Protein AF-A0A6A3CLM5-F1 (afdb_monomer)

Structure (mmCIF, N/CA/C/O backbone):
data_AF-A0A6A3CLM5-F1
#
_entry.id   AF-A0A6A3CLM5-F1
#
loop_
_atom_site.group_PDB
_atom_site.id
_atom_site.type_symbol
_atom_site.label_atom_id
_atom_site.label_alt_id
_atom_site.label_comp_id
_atom_site.label_asym_id
_atom_site.label_entity_id
_atom_site.label_seq_id
_atom_site.pdbx_PDB_ins_code
_atom_site.Cartn_x
_atom_site.Cartn_y
_atom_site.Cartn_z
_atom_site.occupancy
_atom_site.B_iso_or_equiv
_atom_site.auth_seq_id
_atom_site.auth_comp_id
_atom_site.auth_asym_id
_atom_site.auth_atom_id
_atom_site.pdbx_PDB_model_num
ATOM 1 N N . MET A 1 1 ? -2.603 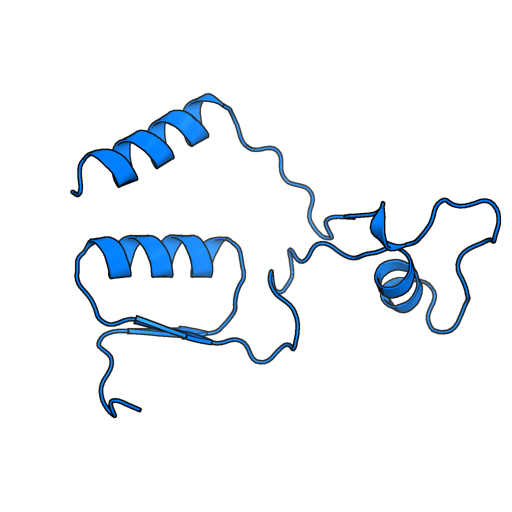-19.528 14.514 1.00 58.50 1 MET A N 1
ATOM 2 C CA . MET A 1 1 ? -3.474 -18.450 14.010 1.00 58.50 1 MET A CA 1
ATOM 3 C C . MET A 1 1 ? -4.677 -18.439 14.912 1.00 58.50 1 MET A C 1
ATOM 5 O O . MET A 1 1 ? -5.207 -19.513 15.158 1.00 58.50 1 MET A O 1
ATOM 9 N N . ASP A 1 2 ? -5.047 -17.284 15.444 1.00 65.31 2 ASP A N 1
ATOM 10 C CA . ASP A 1 2 ? -6.320 -17.195 16.146 1.00 65.31 2 ASP A CA 1
ATOM 11 C C . ASP A 1 2 ? -7.446 -17.339 15.123 1.00 65.31 2 ASP A C 1
ATOM 13 O O . ASP A 1 2 ? -7.414 -16.702 14.074 1.00 65.31 2 ASP A O 1
ATOM 17 N N . GLU A 1 3 ? -8.409 -18.207 15.403 1.00 72.94 3 GLU A N 1
ATOM 18 C CA . GLU A 1 3 ? -9.432 -18.608 14.427 1.00 72.94 3 GLU A CA 1
ATOM 19 C C . GLU A 1 3 ? -10.559 -17.572 14.274 1.00 72.94 3 GLU A C 1
ATOM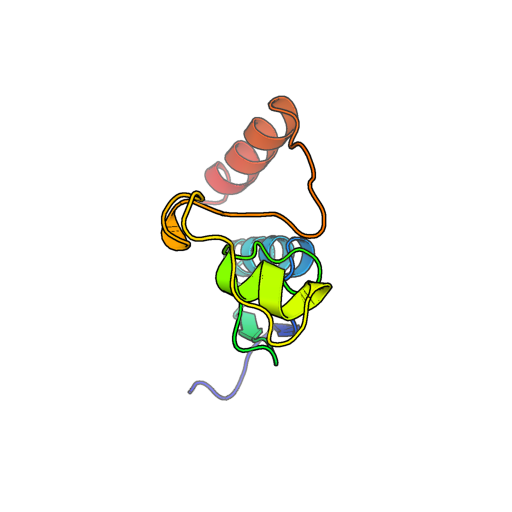 21 O O . GLU A 1 3 ? -11.376 -17.673 13.362 1.00 72.94 3 GLU A O 1
ATOM 26 N N . THR A 1 4 ? -10.590 -16.551 15.134 1.00 87.94 4 THR A N 1
ATOM 27 C CA . THR A 1 4 ? -11.644 -15.533 15.174 1.00 87.94 4 THR A CA 1
ATOM 28 C C . THR A 1 4 ? -11.066 -14.125 15.081 1.00 87.94 4 THR A C 1
ATOM 30 O O . THR A 1 4 ? -10.178 -13.751 15.855 1.00 87.94 4 THR A O 1
ATOM 33 N N . TYR A 1 5 ? -11.623 -13.349 14.155 1.00 90.88 5 TYR A N 1
ATOM 34 C CA . TYR A 1 5 ? -11.356 -11.931 13.927 1.00 90.88 5 TYR A CA 1
ATOM 35 C C . TYR A 1 5 ? -12.688 -11.184 13.920 1.00 90.88 5 TYR A C 1
ATOM 37 O O . TYR A 1 5 ? -13.688 -11.731 13.453 1.00 90.88 5 TYR A O 1
ATOM 45 N N . ASP A 1 6 ? -12.692 -9.945 14.403 1.00 92.62 6 ASP A N 1
ATOM 46 C CA . ASP A 1 6 ? -13.896 -9.108 14.410 1.00 92.62 6 ASP A CA 1
ATOM 47 C C . ASP A 1 6 ? -14.174 -8.543 13.013 1.00 92.62 6 ASP A C 1
ATOM 49 O O . ASP A 1 6 ? -15.325 -8.406 12.600 1.00 92.62 6 ASP A O 1
ATOM 53 N N . VAL A 1 7 ? -13.109 -8.241 12.259 1.00 93.81 7 VAL A N 1
ATOM 54 C CA . VAL A 1 7 ? -13.194 -7.709 10.896 1.00 93.81 7 VAL A CA 1
ATOM 55 C C . VAL A 1 7 ? -12.135 -8.354 10.009 1.00 93.81 7 VAL A C 1
ATOM 57 O O . VAL A 1 7 ? -10.980 -8.504 10.406 1.00 93.81 7 VAL A O 1
ATOM 60 N N . ILE A 1 8 ? -12.517 -8.695 8.777 1.00 93.88 8 ILE A N 1
ATOM 61 C CA . ILE A 1 8 ? -11.593 -9.131 7.728 1.00 93.88 8 ILE A CA 1
ATOM 62 C C . ILE A 1 8 ? -11.599 -8.079 6.621 1.00 93.88 8 ILE A C 1
ATOM 64 O O . ILE A 1 8 ? -12.640 -7.798 6.026 1.00 93.88 8 ILE A O 1
ATOM 68 N N . VAL A 1 9 ? -10.433 -7.505 6.341 1.00 93.12 9 VAL A N 1
ATOM 69 C CA . VAL A 1 9 ? -10.220 -6.525 5.276 1.00 93.12 9 VAL A CA 1
ATOM 70 C C . VAL A 1 9 ? -9.480 -7.207 4.130 1.00 93.12 9 VAL A C 1
ATOM 72 O O . VAL A 1 9 ? -8.390 -7.750 4.318 1.00 93.12 9 VAL A O 1
ATOM 75 N N . LEU A 1 10 ? -10.083 -7.174 2.940 1.00 92.19 10 LEU A N 1
ATOM 76 C CA . LEU A 1 10 ? -9.535 -7.766 1.723 1.00 92.19 10 LEU A CA 1
ATOM 77 C C . LEU A 1 10 ? -9.027 -6.670 0.782 1.00 92.19 10 LEU A C 1
ATOM 79 O O . LEU A 1 10 ? -9.805 -5.844 0.313 1.00 92.19 10 LEU A O 1
ATOM 83 N N . GLY A 1 11 ? -7.736 -6.712 0.472 1.00 89.06 11 GLY A N 1
ATOM 84 C CA . GLY A 1 11 ? -7.043 -5.733 -0.358 1.00 89.06 11 GLY A CA 1
ATOM 85 C C . GLY A 1 11 ? -6.262 -4.716 0.470 1.00 89.06 11 GLY A C 1
ATOM 86 O O . GLY A 1 11 ? -6.670 -4.318 1.555 1.00 89.06 11 GLY A O 1
ATOM 87 N N . THR A 1 12 ? -5.124 -4.277 -0.052 1.00 88.50 12 THR A N 1
ATOM 88 C CA . THR A 1 12 ? -4.189 -3.342 0.600 1.00 88.50 12 THR A CA 1
ATOM 89 C C . THR A 1 12 ? -4.170 -1.974 -0.077 1.00 88.50 12 THR A C 1
ATOM 91 O O . THR A 1 12 ? -3.153 -1.280 -0.098 1.00 88.50 12 THR A O 1
ATOM 94 N N . GLY A 1 13 ? -5.298 -1.577 -0.668 1.00 86.44 13 GLY A N 1
ATOM 95 C CA . GLY A 1 13 ? -5.471 -0.226 -1.177 1.00 86.44 13 GLY A CA 1
ATOM 96 C C . GLY A 1 13 ? -5.468 0.807 -0.048 1.00 86.44 13 GLY A C 1
ATOM 97 O O . GLY A 1 13 ? -5.586 0.495 1.139 1.00 86.44 13 GLY A O 1
ATOM 98 N N . LEU A 1 14 ? -5.331 2.080 -0.421 1.00 85.50 14 LEU A N 1
ATOM 99 C CA . LEU A 1 14 ? -5.238 3.173 0.549 1.00 85.50 14 LEU A CA 1
ATOM 100 C C . LEU A 1 14 ? -6.460 3.232 1.483 1.00 85.50 14 LEU A C 1
ATOM 102 O O . LEU A 1 14 ? -6.317 3.503 2.671 1.00 85.50 14 LEU A O 1
ATOM 106 N N . LYS A 1 15 ? -7.661 2.970 0.957 1.00 87.19 15 LYS A N 1
ATOM 107 C CA . LYS A 1 15 ? -8.908 3.041 1.733 1.00 87.19 15 LYS A CA 1
ATOM 108 C C . LYS A 1 15 ? -8.976 1.910 2.754 1.00 87.19 15 LYS A C 1
ATOM 110 O O . LYS A 1 15 ? -9.305 2.146 3.913 1.00 87.19 15 LYS A O 1
ATOM 115 N N . GLU A 1 16 ? -8.635 0.707 2.314 1.00 89.25 16 GLU A N 1
ATOM 116 C CA . GLU A 1 16 ? -8.617 -0.512 3.110 1.00 89.25 16 GLU A CA 1
ATOM 117 C C . GLU A 1 16 ? -7.592 -0.401 4.242 1.00 89.25 16 GLU A C 1
ATOM 119 O O . GLU A 1 16 ? -7.916 -0.700 5.387 1.00 89.25 16 GLU A O 1
ATOM 124 N N . CYS A 1 17 ? -6.394 0.120 3.954 1.00 87.06 17 CYS A N 1
ATOM 125 C CA . CYS A 1 17 ? -5.369 0.397 4.965 1.00 87.06 17 CYS A CA 1
ATOM 126 C C . CYS A 1 17 ? -5.822 1.423 6.007 1.00 87.06 17 CYS A C 1
ATOM 128 O O . CYS A 1 17 ? -5.622 1.199 7.199 1.00 87.06 17 CYS A O 1
ATOM 130 N N . ILE A 1 18 ? -6.457 2.523 5.588 1.00 89.25 18 ILE A N 1
ATOM 131 C CA . ILE A 1 18 ? -6.956 3.537 6.530 1.00 89.25 18 ILE A CA 1
ATOM 132 C C . ILE A 1 18 ? -8.049 2.944 7.428 1.00 89.25 18 ILE A C 1
ATOM 134 O O . ILE A 1 18 ? -8.002 3.124 8.642 1.00 89.25 18 ILE A O 1
ATOM 138 N N . LEU A 1 19 ? -9.005 2.208 6.857 1.00 90.44 19 LEU A N 1
ATOM 139 C CA . LEU A 1 19 ? -10.076 1.564 7.625 1.00 90.44 19 LEU A CA 1
ATOM 140 C C . LEU A 1 19 ? -9.532 0.509 8.591 1.00 90.44 19 LEU A C 1
ATOM 142 O O . LEU A 1 19 ? -9.902 0.511 9.760 1.00 90.44 19 LEU A O 1
ATOM 146 N N . SER A 1 20 ? -8.627 -0.350 8.123 1.00 91.31 20 SER A N 1
ATOM 147 C CA . SER A 1 20 ? -7.956 -1.365 8.940 1.00 91.31 20 SER A CA 1
ATOM 148 C C . SER A 1 20 ? -7.224 -0.738 10.133 1.00 91.31 20 SER A C 1
ATOM 150 O O . SER A 1 20 ? -7.373 -1.197 11.267 1.00 91.31 20 SER A O 1
ATOM 152 N N . GLY A 1 21 ? -6.512 0.373 9.902 1.00 89.44 21 GLY A N 1
ATOM 153 C CA . GLY A 1 21 ? -5.844 1.138 10.954 1.00 89.44 21 GLY A CA 1
ATOM 154 C C . GLY A 1 21 ? -6.818 1.730 11.973 1.00 89.44 21 GLY A C 1
ATO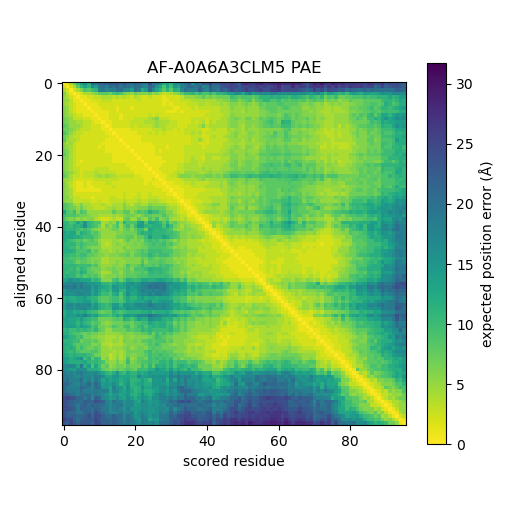M 155 O O . GLY A 1 21 ? -6.626 1.541 13.169 1.00 89.44 21 GLY A O 1
ATOM 156 N N . LEU A 1 22 ? -7.889 2.389 11.518 1.00 91.38 22 LEU A N 1
ATOM 157 C CA . LEU A 1 22 ? -8.892 2.987 12.409 1.00 91.38 22 LEU A CA 1
ATOM 158 C C . LEU A 1 22 ? -9.612 1.935 13.265 1.00 91.38 22 LEU A C 1
ATOM 160 O O . LEU A 1 22 ? -9.787 2.142 14.460 1.00 91.38 22 LEU A O 1
ATOM 164 N N . LEU A 1 23 ? -9.983 0.795 12.681 1.00 91.19 23 LEU A N 1
ATOM 165 C CA . LEU A 1 23 ? -10.632 -0.303 13.408 1.00 91.19 23 LEU A CA 1
ATOM 166 C C . LEU A 1 23 ? -9.683 -0.963 14.418 1.00 91.19 23 LEU A C 1
ATOM 168 O O . LEU A 1 23 ? -10.109 -1.343 15.504 1.00 91.19 23 LEU A O 1
ATOM 172 N N . SER A 1 24 ? -8.393 -1.059 14.085 1.00 89.06 24 SER A N 1
ATOM 173 C CA . SER A 1 24 ? -7.374 -1.556 15.019 1.00 89.06 24 SER A CA 1
ATOM 174 C C . SER A 1 24 ? -7.170 -0.597 16.196 1.00 89.06 24 SER A C 1
ATOM 176 O O . SER A 1 24 ? -6.985 -1.041 17.326 1.00 89.06 24 SER A O 1
ATOM 178 N N . VAL A 1 25 ? -7.231 0.717 15.944 1.00 90.06 25 VAL A N 1
ATOM 179 C CA . VAL A 1 25 ? -7.180 1.756 16.987 1.00 90.06 25 VAL A CA 1
ATOM 180 C C . VAL A 1 25 ? -8.407 1.694 17.902 1.00 90.06 25 VAL A C 1
ATOM 182 O O . VAL A 1 25 ? -8.270 1.881 19.105 1.00 90.06 25 VAL A O 1
ATOM 185 N N . ASP A 1 26 ? -9.580 1.355 17.363 1.00 91.38 26 ASP A N 1
ATOM 186 C CA . ASP A 1 26 ? -10.813 1.132 18.137 1.00 91.38 26 ASP A CA 1
ATOM 187 C C . ASP A 1 26 ? -10.802 -0.192 18.940 1.00 91.38 26 ASP A C 1
ATOM 189 O O . ASP A 1 26 ? -11.770 -0.542 19.611 1.00 91.38 26 ASP A O 1
ATOM 193 N N . GLY A 1 27 ? -9.697 -0.948 18.892 1.00 91.06 27 GLY A N 1
ATOM 194 C CA . GLY A 1 27 ? -9.491 -2.169 19.674 1.00 91.06 27 GLY A CA 1
ATOM 195 C C . GLY A 1 27 ? -10.047 -3.444 19.038 1.00 91.06 27 GLY A C 1
ATOM 196 O O . GLY A 1 27 ? -10.044 -4.491 19.688 1.00 91.06 27 GLY A O 1
ATOM 197 N N . LEU A 1 28 ? -10.500 -3.389 17.781 1.00 92.81 28 LEU A N 1
ATOM 198 C CA . LEU A 1 28 ? -10.990 -4.564 17.062 1.00 92.81 28 LEU A CA 1
ATOM 199 C C . LEU A 1 28 ? -9.839 -5.416 16.534 1.00 92.81 28 LEU A C 1
ATOM 201 O O . LEU A 1 28 ? -8.805 -4.921 16.073 1.00 92.81 28 LEU A O 1
ATOM 205 N N . LYS A 1 29 ? -10.047 -6.731 16.525 1.00 91.88 29 LYS A N 1
ATOM 206 C CA . LYS A 1 29 ? -9.090 -7.674 15.963 1.00 91.88 29 LYS A CA 1
ATOM 207 C C . LYS A 1 29 ? -9.288 -7.800 14.455 1.00 91.88 29 LYS A C 1
ATOM 209 O O . LYS A 1 29 ? -10.150 -8.547 13.989 1.00 91.88 29 LYS A O 1
ATOM 214 N N . VAL A 1 30 ? -8.465 -7.084 13.694 1.00 92.44 30 VAL A N 1
ATOM 215 C CA . VAL A 1 30 ? -8.565 -7.010 12.230 1.00 92.44 30 VAL A CA 1
ATOM 216 C C . VAL A 1 30 ? -7.611 -7.997 11.548 1.00 92.44 30 VAL A C 1
ATOM 218 O O . VAL A 1 30 ? -6.410 -8.002 11.814 1.00 92.44 30 VAL A O 1
ATOM 221 N N . LEU A 1 31 ? -8.130 -8.813 10.626 1.00 92.56 31 LEU A N 1
ATOM 222 C CA . LEU A 1 31 ? -7.323 -9.571 9.665 1.00 92.56 31 LEU A CA 1
ATOM 223 C C . LEU A 1 31 ? -7.258 -8.801 8.349 1.00 92.56 31 LEU A C 1
ATOM 225 O O . LEU A 1 31 ? -8.256 -8.702 7.640 1.00 92.56 31 LEU A O 1
ATOM 229 N N . HIS A 1 32 ? -6.085 -8.284 7.999 1.00 91.62 32 HIS A N 1
ATOM 230 C CA . HIS A 1 32 ? -5.876 -7.548 6.755 1.00 91.62 32 HIS A CA 1
ATOM 231 C C . HIS A 1 32 ? -5.035 -8.377 5.784 1.00 91.62 32 HIS A C 1
ATOM 233 O O . HIS A 1 32 ? -3.895 -8.721 6.087 1.00 91.62 32 HIS A O 1
ATOM 239 N N . MET A 1 33 ? -5.603 -8.729 4.632 1.00 90.12 33 MET A N 1
ATOM 240 C CA . MET A 1 33 ? -4.964 -9.612 3.653 1.00 90.12 33 MET A CA 1
ATOM 241 C C . MET A 1 33 ? -5.247 -9.176 2.217 1.00 90.12 33 MET A C 1
ATOM 243 O O . MET A 1 33 ? -6.284 -8.589 1.929 1.00 90.12 33 MET A O 1
ATOM 247 N N . ASP A 1 34 ? -4.331 -9.482 1.303 1.00 90.31 34 ASP A N 1
ATOM 248 C CA . ASP A 1 34 ? -4.454 -9.203 -0.130 1.00 90.31 34 ASP A CA 1
ATOM 249 C C . ASP A 1 34 ? -4.237 -10.489 -0.930 1.00 90.31 34 ASP A C 1
ATO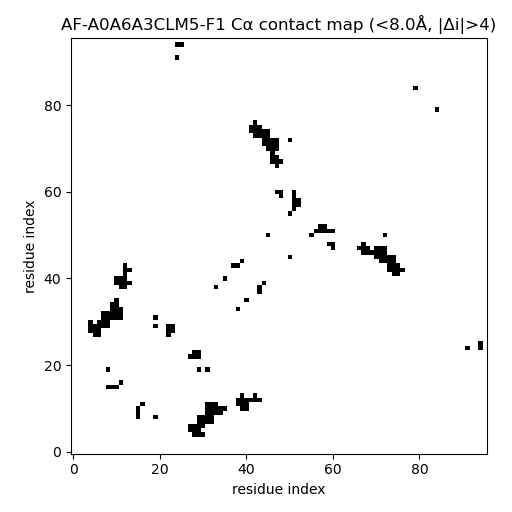M 251 O O . ASP A 1 34 ? -3.532 -11.397 -0.491 1.00 90.31 34 ASP A O 1
ATOM 255 N N . ARG A 1 35 ? -4.846 -10.559 -2.115 1.00 88.06 35 ARG A N 1
ATOM 256 C CA . ARG A 1 35 ? -4.597 -11.631 -3.086 1.00 88.06 35 ARG A CA 1
ATOM 257 C C . ARG A 1 35 ? -3.323 -11.396 -3.897 1.00 88.06 35 ARG A C 1
ATOM 259 O O . ARG A 1 35 ? -2.840 -12.321 -4.539 1.00 88.06 35 ARG A O 1
ATOM 266 N N . ASN A 1 36 ? -2.875 -10.144 -3.972 1.00 82.31 36 ASN A N 1
ATOM 267 C CA . ASN A 1 36 ? -1.724 -9.745 -4.763 1.00 82.31 36 ASN A CA 1
ATOM 268 C C . ASN A 1 36 ? -0.453 -9.840 -3.912 1.00 82.31 36 ASN A C 1
ATOM 270 O O . ASN A 1 36 ? -0.464 -9.481 -2.738 1.00 82.31 36 ASN A O 1
ATOM 274 N N . ASP A 1 37 ? 0.668 -10.206 -4.533 1.00 79.62 37 ASP A N 1
ATOM 275 C CA . ASP A 1 37 ? 1.987 -10.240 -3.877 1.00 79.62 37 ASP A CA 1
ATOM 276 C C . ASP A 1 37 ? 2.596 -8.833 -3.666 1.00 79.62 37 ASP A C 1
ATOM 278 O O . ASP A 1 37 ? 3.787 -8.688 -3.387 1.00 79.62 37 ASP A O 1
ATOM 282 N N . TYR A 1 38 ? 1.801 -7.776 -3.847 1.00 78.38 38 TYR A N 1
ATOM 283 C CA . TYR A 1 38 ? 2.217 -6.381 -3.749 1.00 78.38 38 TYR A CA 1
ATOM 284 C C . TYR A 1 38 ? 1.164 -5.535 -3.030 1.00 78.38 38 TYR A C 1
ATOM 286 O O . TYR A 1 38 ? -0.039 -5.769 -3.150 1.00 78.38 38 TYR A O 1
ATOM 294 N N . TYR A 1 39 ? 1.636 -4.516 -2.311 1.00 76.25 39 TYR A N 1
ATOM 295 C CA . TYR A 1 39 ? 0.784 -3.565 -1.602 1.00 76.25 39 TYR A CA 1
ATOM 296 C C . TYR A 1 39 ? 0.196 -2.501 -2.541 1.00 76.25 39 TYR A C 1
ATOM 298 O O . TYR A 1 39 ? 0.788 -2.153 -3.566 1.00 76.25 39 TYR A O 1
ATOM 306 N N . GLY A 1 40 ? -0.952 -1.935 -2.164 1.00 75.44 40 GLY A N 1
ATOM 307 C CA . GLY A 1 40 ? -1.538 -0.752 -2.806 1.00 75.44 40 GLY A CA 1
ATOM 308 C C . GLY A 1 40 ? -2.641 -1.041 -3.824 1.00 75.44 40 GLY A C 1
ATOM 309 O O . GLY A 1 40 ? -3.309 -0.104 -4.267 1.00 75.44 40 GLY A O 1
ATOM 310 N N . GLY A 1 41 ? -2.885 -2.309 -4.174 1.00 82.06 41 GLY A N 1
ATOM 311 C CA . GLY A 1 41 ? -3.938 -2.696 -5.119 1.00 82.06 41 GLY A CA 1
ATOM 312 C C . GLY A 1 41 ? -3.850 -1.918 -6.440 1.00 82.06 41 GLY A C 1
ATOM 313 O O . GLY A 1 41 ? -2.806 -1.894 -7.085 1.00 82.06 41 GLY A O 1
ATOM 314 N N . GLU A 1 42 ? -4.936 -1.249 -6.839 1.00 77.69 42 GLU A N 1
ATOM 315 C CA . GLU A 1 42 ? -4.969 -0.399 -8.046 1.00 77.69 42 GLU A CA 1
ATOM 316 C C . GLU A 1 42 ? -4.144 0.893 -7.923 1.00 77.69 42 GLU A C 1
ATOM 318 O O . GLU A 1 42 ? -3.808 1.511 -8.927 1.00 77.69 42 GLU A O 1
ATOM 323 N N . SER A 1 43 ? -3.820 1.319 -6.699 1.00 78.94 43 SER A N 1
ATOM 324 C CA . SER A 1 43 ? -3.004 2.511 -6.412 1.00 78.94 43 SER A CA 1
ATOM 325 C C . SER A 1 43 ? -1.566 2.140 -6.033 1.00 78.94 43 SER A C 1
ATOM 327 O O . SER A 1 43 ? -0.923 2.864 -5.282 1.00 78.94 43 SER A O 1
ATOM 329 N N . THR A 1 44 ? -1.083 0.984 -6.491 1.00 84.94 44 THR A N 1
ATOM 330 C CA . THR A 1 44 ? 0.279 0.523 -6.215 1.00 84.94 44 THR A CA 1
ATOM 331 C C . THR A 1 44 ? 1.323 1.440 -6.860 1.00 84.94 44 THR A C 1
ATOM 333 O O . THR A 1 44 ? 1.102 1.989 -7.945 1.00 84.94 44 THR A O 1
ATOM 336 N N . SER A 1 45 ? 2.458 1.592 -6.184 1.00 87.06 45 SER A N 1
ATOM 337 C CA . SER A 1 45 ? 3.641 2.268 -6.710 1.00 87.06 45 SER A CA 1
ATOM 338 C C . SER A 1 45 ? 4.551 1.218 -7.336 1.00 87.06 45 SER A C 1
ATOM 340 O O . SER A 1 45 ? 4.927 0.241 -6.683 1.00 87.06 45 SER A O 1
ATOM 342 N N . LEU A 1 46 ? 4.892 1.400 -8.606 1.00 87.00 46 LEU A N 1
ATOM 343 C CA . LEU A 1 46 ? 5.708 0.458 -9.359 1.00 87.00 46 LEU A CA 1
ATOM 344 C C . LEU A 1 46 ? 7.145 0.956 -9.461 1.00 87.00 46 LEU A C 1
ATOM 346 O O . LEU A 1 46 ? 7.404 2.139 -9.671 1.00 87.00 46 LEU A O 1
ATOM 350 N N . ASN A 1 47 ? 8.090 0.027 -9.373 1.00 89.25 47 ASN A N 1
ATOM 351 C CA . ASN A 1 47 ? 9.461 0.306 -9.776 1.00 89.25 47 ASN A CA 1
ATOM 352 C C . ASN A 1 47 ? 9.593 0.274 -11.309 1.00 89.25 47 ASN A C 1
ATOM 354 O O . ASN A 1 47 ? 8.722 -0.244 -12.010 1.00 89.25 47 ASN A O 1
ATOM 358 N N . LEU A 1 48 ? 10.712 0.771 -11.842 1.00 89.00 48 LEU A N 1
ATOM 359 C CA . LEU A 1 48 ? 10.921 0.884 -13.291 1.00 89.00 48 LEU A CA 1
ATOM 360 C C . LEU A 1 48 ? 10.697 -0.432 -14.059 1.00 89.00 48 LEU A C 1
ATOM 362 O O . LEU A 1 48 ? 10.071 -0.441 -15.116 1.00 89.00 48 LEU A O 1
ATOM 366 N N . VAL A 1 49 ? 11.187 -1.560 -13.534 1.00 88.56 49 VAL A N 1
ATOM 367 C CA . VAL A 1 49 ? 11.031 -2.880 -14.171 1.00 88.56 49 VAL A CA 1
ATOM 368 C C . VAL A 1 49 ? 9.571 -3.333 -14.159 1.00 88.56 49 VAL A C 1
ATOM 370 O O . VAL A 1 49 ? 9.080 -3.854 -15.159 1.00 88.56 49 VAL A O 1
ATOM 373 N N . GLN A 1 50 ? 8.865 -3.132 -13.047 1.00 87.19 50 GLN A N 1
ATOM 374 C CA . GLN A 1 50 ? 7.444 -3.456 -12.925 1.00 87.19 50 GLN A CA 1
ATOM 375 C C . GLN A 1 50 ? 6.587 -2.565 -13.827 1.00 87.19 50 GLN A C 1
ATOM 377 O O . GLN A 1 50 ? 5.671 -3.068 -14.476 1.00 87.19 50 GLN A O 1
ATOM 382 N N . LEU A 1 51 ? 6.919 -1.276 -13.922 1.00 88.62 51 LEU A N 1
ATOM 383 C CA . LEU A 1 51 ? 6.266 -0.317 -14.806 1.00 88.62 51 LEU A CA 1
ATOM 384 C C . LEU A 1 51 ? 6.424 -0.731 -16.275 1.00 88.62 51 LEU A C 1
ATOM 386 O O . LEU A 1 51 ? 5.440 -0.798 -17.016 1.00 88.62 51 LEU A O 1
ATOM 390 N N . TRP A 1 52 ? 7.646 -1.085 -16.686 1.00 89.94 52 TRP A N 1
ATOM 391 C CA . TRP A 1 52 ? 7.903 -1.619 -18.025 1.00 89.94 52 TRP A CA 1
ATOM 392 C C . TRP A 1 52 ? 7.128 -2.904 -18.269 1.00 89.94 52 TRP A C 1
ATOM 394 O O . TRP A 1 52 ? 6.473 -3.032 -19.300 1.00 89.94 52 TRP A O 1
ATOM 404 N N . LYS A 1 53 ? 7.116 -3.821 -17.299 1.00 88.50 53 LYS A N 1
ATOM 405 C CA . LYS A 1 53 ? 6.333 -5.051 -17.407 1.00 88.50 53 LYS A CA 1
ATOM 406 C C . LYS A 1 53 ? 4.845 -4.779 -17.617 1.00 88.50 53 LYS A C 1
ATOM 408 O O . LYS A 1 53 ? 4.197 -5.471 -18.400 1.00 88.50 53 LYS A O 1
ATOM 413 N N . HIS A 1 54 ? 4.321 -3.763 -16.942 1.00 86.31 54 HIS A N 1
ATOM 414 C CA . HIS A 1 54 ? 2.913 -3.398 -16.993 1.00 86.31 54 HIS A CA 1
ATOM 415 C C . HIS A 1 54 ? 2.512 -2.751 -18.330 1.00 86.31 54 HIS A C 1
ATOM 417 O O . HIS A 1 54 ? 1.503 -3.138 -18.914 1.00 86.31 54 HIS A O 1
ATOM 423 N N . PHE A 1 55 ? 3.303 -1.803 -18.845 1.00 88.56 55 PHE A N 1
ATOM 424 C CA . PHE A 1 55 ? 2.940 -1.018 -20.039 1.00 88.56 55 PHE A CA 1
ATOM 425 C C . PHE A 1 55 ? 3.617 -1.464 -21.342 1.00 88.56 55 PHE A C 1
ATOM 427 O O . PHE A 1 55 ? 3.131 -1.150 -22.430 1.00 88.56 55 PHE A O 1
ATOM 434 N N . LYS A 1 56 ? 4.759 -2.146 -21.250 1.00 87.81 56 LYS A N 1
ATOM 435 C CA . LYS A 1 56 ? 5.620 -2.549 -22.377 1.00 87.81 56 LYS A CA 1
ATOM 436 C C . LYS A 1 56 ? 5.872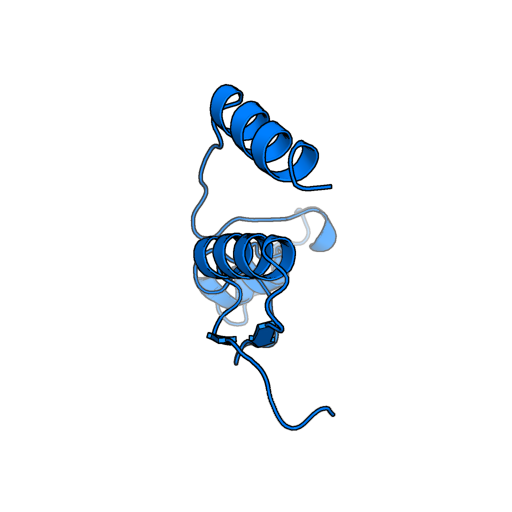 -4.065 -22.432 1.00 87.81 56 LYS A C 1
ATOM 438 O O . LYS A 1 56 ? 6.562 -4.539 -23.328 1.00 87.81 56 LYS A O 1
ATOM 443 N N . GLY A 1 57 ? 5.298 -4.851 -21.519 1.00 86.69 57 GLY A N 1
ATOM 444 C CA . GLY A 1 57 ? 5.385 -6.312 -21.543 1.00 86.69 57 GLY A CA 1
ATOM 445 C C . GLY A 1 57 ? 6.784 -6.833 -21.208 1.00 86.69 57 GLY A C 1
ATOM 446 O O . GLY A 1 57 ? 7.256 -6.673 -20.093 1.00 86.69 57 GLY A O 1
ATOM 447 N N . ASN A 1 58 ? 7.452 -7.506 -22.145 1.00 83.81 58 ASN A N 1
ATOM 448 C CA . ASN A 1 58 ? 8.776 -8.099 -21.891 1.00 83.81 58 ASN A CA 1
ATOM 449 C C . ASN A 1 58 ? 9.948 -7.201 -22.318 1.00 83.81 58 ASN A C 1
ATOM 451 O O . ASN A 1 58 ? 11.103 -7.631 -22.253 1.00 83.81 58 ASN A O 1
ATOM 455 N N . ASP A 1 59 ? 9.667 -5.970 -22.747 1.00 87.88 59 ASP A N 1
ATOM 456 C CA . ASP A 1 59 ? 10.707 -5.007 -23.089 1.00 87.88 59 ASP A CA 1
ATOM 457 C C . ASP A 1 59 ? 11.495 -4.588 -21.846 1.00 87.88 59 ASP A C 1
ATOM 459 O O . ASP A 1 59 ? 10.956 -4.449 -20.745 1.00 87.88 59 ASP A O 1
ATOM 463 N N . LYS A 1 60 ? 12.796 -4.356 -22.028 1.00 85.50 60 LYS A N 1
ATOM 464 C CA . LYS A 1 60 ? 13.668 -3.878 -20.954 1.00 85.50 60 LYS A CA 1
ATOM 465 C C . LYS A 1 60 ? 13.679 -2.349 -20.908 1.00 85.50 60 LYS A C 1
ATOM 467 O O . LYS A 1 60 ? 13.642 -1.714 -21.966 1.00 85.50 60 LYS A O 1
ATOM 472 N N . PRO A 1 61 ? 13.771 -1.750 -19.709 1.00 87.56 61 PRO A N 1
ATOM 473 C CA . PRO A 1 61 ? 14.022 -0.323 -19.594 1.00 87.56 61 PRO A CA 1
ATOM 474 C C . PRO A 1 61 ? 15.366 0.050 -20.248 1.00 87.56 61 PRO A C 1
ATOM 476 O O . PRO A 1 61 ? 16.313 -0.736 -20.168 1.00 87.56 61 PRO A O 1
ATOM 479 N N . PRO A 1 62 ? 15.459 1.221 -20.907 1.00 88.75 62 PRO A N 1
ATOM 480 C CA . PRO A 1 62 ? 16.705 1.725 -21.479 1.00 88.75 62 PRO A CA 1
ATOM 481 C C . PRO A 1 62 ? 17.831 1.812 -20.443 1.00 88.75 62 PRO A C 1
ATOM 483 O O . PRO A 1 62 ? 17.606 2.254 -19.319 1.00 88.75 62 PRO A O 1
ATOM 486 N N . GLU A 1 63 ? 19.060 1.472 -20.843 1.00 86.81 63 GLU A N 1
ATOM 487 C CA . GLU A 1 63 ? 20.239 1.486 -19.957 1.00 86.81 63 GLU A CA 1
ATOM 488 C C . GLU A 1 63 ? 20.648 2.892 -19.487 1.00 86.81 63 GLU A C 1
ATOM 490 O O . GLU A 1 63 ? 21.411 3.018 -18.534 1.00 86.81 63 GLU A O 1
ATOM 49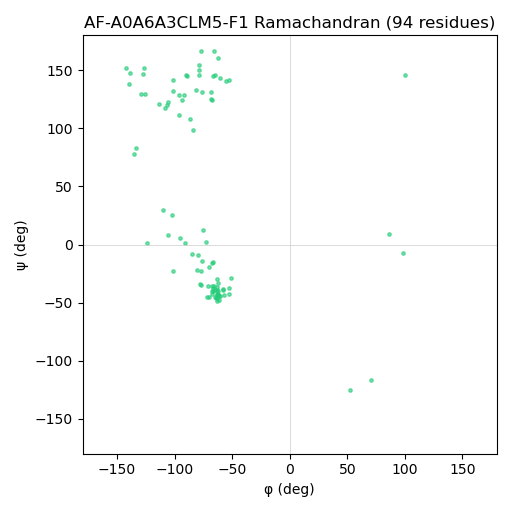5 N N . GLN A 1 64 ? 20.147 3.958 -20.126 1.00 91.38 64 GLN A N 1
ATOM 496 C CA . GLN A 1 64 ? 20.417 5.334 -19.689 1.00 91.38 64 GLN A CA 1
ATOM 497 C C . GLN A 1 64 ? 19.608 5.749 -18.454 1.00 91.38 64 GLN A C 1
ATOM 499 O O . GLN A 1 64 ? 19.892 6.793 -17.867 1.00 91.38 64 GLN A O 1
ATOM 504 N N . LEU A 1 65 ? 18.574 4.986 -18.093 1.00 87.50 65 LEU A N 1
ATOM 505 C CA . LEU A 1 65 ? 17.758 5.274 -16.920 1.00 87.50 65 LEU A CA 1
ATOM 506 C C . LEU A 1 65 ? 18.472 4.820 -15.647 1.00 87.50 65 LEU A C 1
ATOM 508 O O . LEU A 1 65 ? 19.243 3.859 -15.644 1.00 87.50 65 LEU A O 1
ATOM 512 N N . VAL A 1 66 ? 18.198 5.522 -14.549 1.00 88.56 66 VAL A N 1
ATOM 513 C CA . VAL A 1 66 ? 18.742 5.170 -13.234 1.00 88.56 66 VAL A CA 1
ATOM 514 C C . VAL A 1 66 ? 18.243 3.783 -12.791 1.00 88.56 66 VAL A C 1
ATOM 516 O O . VAL A 1 66 ? 17.255 3.267 -13.326 1.00 88.56 66 VAL A O 1
ATOM 519 N N . PRO A 1 67 ? 18.917 3.130 -11.827 1.00 88.25 67 PRO A N 1
ATOM 520 C CA . PRO A 1 67 ? 18.518 1.814 -11.350 1.00 88.25 67 PRO A CA 1
ATOM 521 C C . PRO A 1 67 ? 17.048 1.765 -10.930 1.00 88.25 67 PRO A C 1
ATOM 523 O O . PRO A 1 67 ? 16.548 2.667 -10.264 1.00 88.25 67 PRO A O 1
ATOM 526 N N . SER A 1 68 ? 16.375 0.650 -11.227 1.00 87.19 68 SER A N 1
ATOM 527 C CA . SER A 1 68 ? 14.930 0.489 -11.004 1.00 87.19 68 SER A CA 1
ATOM 528 C C . SER A 1 68 ? 14.446 0.837 -9.594 1.00 87.19 68 SER A C 1
ATOM 530 O O . SER A 1 68 ? 13.297 1.227 -9.444 1.00 87.19 68 SER A O 1
ATOM 532 N N . ARG A 1 69 ? 15.297 0.680 -8.575 1.00 86.75 69 ARG A N 1
ATOM 533 C CA . ARG A 1 69 ? 14.995 0.983 -7.166 1.00 86.75 69 ARG A CA 1
ATOM 534 C C . ARG A 1 69 ? 14.803 2.473 -6.865 1.00 86.75 69 ARG A C 1
ATOM 536 O O . ARG A 1 69 ? 14.333 2.804 -5.785 1.00 86.75 69 ARG A O 1
ATOM 543 N N . GLU A 1 70 ? 15.227 3.353 -7.767 1.00 89.56 70 GLU A N 1
ATOM 544 C CA . GLU A 1 70 ? 15.086 4.807 -7.612 1.00 89.56 70 GLU A CA 1
ATOM 545 C C . GLU A 1 70 ? 13.716 5.311 -8.080 1.00 89.56 70 GLU A C 1
ATOM 547 O O . GLU A 1 70 ? 13.368 6.465 -7.847 1.00 89.56 70 GLU A O 1
ATOM 552 N N . TYR A 1 71 ? 12.922 4.433 -8.694 1.00 87.19 71 TYR A N 1
ATOM 553 C CA . TYR A 1 71 ? 11.592 4.734 -9.198 1.00 87.19 71 TYR A CA 1
ATOM 554 C C . TYR A 1 71 ? 10.525 4.206 -8.243 1.00 87.19 71 TYR A C 1
ATOM 556 O O . TYR A 1 71 ? 10.571 3.046 -7.833 1.00 87.19 71 TYR A O 1
ATOM 564 N N . ASN A 1 72 ? 9.557 5.067 -7.935 1.00 88.25 72 ASN A N 1
ATOM 565 C CA . ASN A 1 72 ? 8.314 4.734 -7.247 1.00 88.25 72 ASN A CA 1
ATOM 566 C C . ASN A 1 72 ? 7.184 5.444 -7.996 1.00 88.25 72 ASN A C 1
ATOM 568 O O . ASN A 1 72 ? 6.745 6.525 -7.608 1.00 88.25 72 ASN A O 1
ATOM 572 N N . ASP A 1 73 ? 6.796 4.872 -9.130 1.00 88.25 73 ASP A N 1
ATOM 573 C CA . ASP A 1 73 ? 5.793 5.446 -10.016 1.00 88.25 73 ASP A CA 1
ATOM 574 C C . ASP A 1 73 ? 4.397 5.014 -9.563 1.00 88.25 73 ASP A C 1
ATOM 576 O O . ASP A 1 73 ? 4.007 3.853 -9.709 1.00 88.25 73 ASP A O 1
ATOM 580 N N . ASP A 1 74 ? 3.638 5.951 -9.000 1.00 87.94 74 ASP A N 1
ATOM 581 C CA . ASP A 1 74 ? 2.257 5.710 -8.585 1.00 87.94 74 ASP A CA 1
ATOM 582 C C . ASP A 1 74 ? 1.352 5.504 -9.804 1.00 87.94 74 ASP A C 1
ATOM 584 O O . ASP A 1 74 ? 1.235 6.380 -10.664 1.00 87.94 74 ASP A O 1
ATOM 588 N N . MET A 1 75 ? 0.626 4.383 -9.841 1.00 85.88 75 MET A N 1
ATOM 589 C CA . MET A 1 75 ? -0.366 4.121 -10.895 1.00 85.88 75 MET A CA 1
ATOM 590 C C . MET A 1 75 ? -1.525 5.129 -10.882 1.00 85.88 75 MET A C 1
ATOM 592 O O . MET A 1 75 ? -2.121 5.418 -11.919 1.00 85.88 75 MET A O 1
ATOM 596 N N . ILE A 1 76 ? -1.852 5.668 -9.704 1.00 85.94 76 ILE A N 1
ATOM 597 C CA . ILE A 1 76 ? -2.887 6.689 -9.515 1.00 85.94 76 ILE A CA 1
ATOM 598 C C . ILE A 1 76 ? -2.310 7.786 -8.608 1.00 85.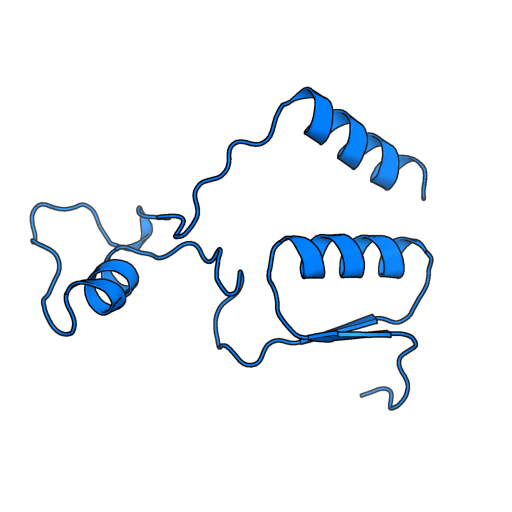94 76 ILE A C 1
ATOM 600 O O . ILE A 1 76 ? -2.553 7.760 -7.397 1.00 85.94 76 ILE A O 1
ATOM 604 N N . PRO A 1 77 ? -1.544 8.746 -9.158 1.00 83.81 77 PRO A N 1
ATOM 605 C CA . PRO A 1 77 ? -0.892 9.773 -8.357 1.00 83.81 77 PRO A CA 1
ATOM 606 C C . PRO A 1 77 ? -1.939 10.701 -7.731 1.00 83.81 77 PRO A C 1
ATOM 608 O O . PRO A 1 77 ? -2.773 11.295 -8.421 1.00 83.81 77 PRO A O 1
ATOM 611 N N . LYS A 1 78 ? -1.902 10.828 -6.402 1.00 83.62 78 LYS A N 1
ATOM 612 C CA . LYS A 1 78 ? -2.792 11.705 -5.627 1.00 83.62 78 LYS A CA 1
ATOM 613 C C . LYS A 1 78 ? -1.959 12.572 -4.695 1.00 83.62 78 LYS A C 1
ATOM 615 O O . LYS A 1 78 ? -1.150 12.065 -3.928 1.00 83.62 78 LYS A O 1
ATOM 620 N N . ALA A 1 79 ? -2.196 13.879 -4.717 1.00 80.69 79 ALA A N 1
ATOM 621 C 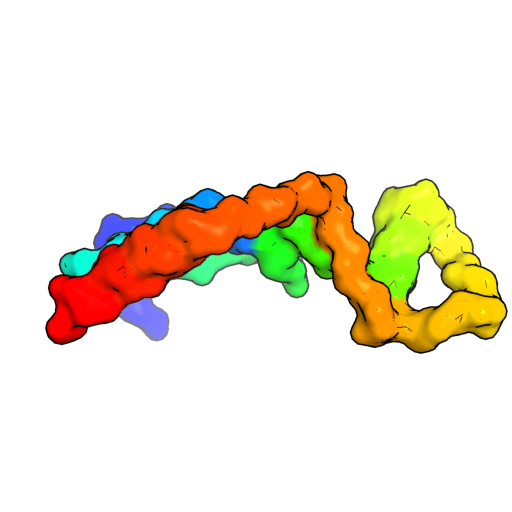CA . ALA A 1 79 ? -1.596 14.785 -3.747 1.00 80.69 79 ALA A CA 1
ATOM 622 C C . ALA A 1 79 ? -2.393 14.755 -2.434 1.00 80.69 79 ALA A C 1
ATOM 624 O O . ALA A 1 79 ? -3.622 14.856 -2.447 1.00 80.69 79 ALA A O 1
ATOM 625 N N . CYS A 1 80 ? -1.698 14.648 -1.301 1.00 74.81 80 CYS A N 1
ATOM 626 C CA . CYS A 1 80 ? -2.309 14.812 0.013 1.00 74.81 80 CYS A CA 1
ATOM 627 C C . CYS A 1 80 ? -2.184 16.276 0.451 1.00 74.81 80 CYS A C 1
ATOM 629 O O . CYS A 1 80 ? -1.096 16.851 0.419 1.00 74.81 80 CYS A O 1
ATOM 631 N N . LEU A 1 81 ? -3.294 16.896 0.852 1.00 80.19 81 LEU A N 1
ATOM 632 C CA . LEU A 1 81 ? -3.282 18.270 1.348 1.00 80.19 81 LEU A CA 1
ATOM 633 C C . LEU A 1 81 ? -2.721 18.289 2.780 1.00 80.19 81 LEU A C 1
ATOM 635 O O . LEU A 1 81 ? -3.199 17.546 3.634 1.00 80.19 81 LEU A O 1
ATOM 639 N N . THR A 1 82 ? -1.765 19.175 3.077 1.00 72.50 82 THR A N 1
ATOM 640 C CA . THR A 1 82 ? -1.099 19.259 4.394 1.00 72.50 82 THR A CA 1
ATOM 641 C C . THR A 1 82 ? -2.072 19.376 5.568 1.00 72.50 82 THR A C 1
ATOM 643 O O . THR A 1 82 ? -1.859 18.749 6.601 1.00 72.50 82 THR A O 1
ATOM 646 N N . PHE A 1 83 ? -3.178 20.109 5.404 1.00 68.62 83 PHE A N 1
ATOM 647 C CA . PHE A 1 83 ? -4.204 20.224 6.446 1.00 68.62 83 PHE A CA 1
ATOM 648 C C . PHE A 1 83 ? -4.856 18.870 6.787 1.00 68.62 83 PHE A C 1
ATOM 650 O O . PHE A 1 83 ? -5.164 18.595 7.945 1.00 68.62 83 PHE A O 1
ATOM 657 N N . PHE A 1 84 ? -4.992 17.985 5.798 1.00 62.34 84 PHE A N 1
ATOM 658 C CA . PHE A 1 84 ? -5.543 16.643 5.972 1.00 62.34 84 PHE A CA 1
ATOM 659 C C . PHE A 1 84 ? -4.582 15.724 6.744 1.00 62.34 84 PHE A C 1
ATOM 661 O O . PHE A 1 84 ? -5.016 14.935 7.580 1.00 62.34 84 PHE A O 1
ATOM 668 N N . LEU A 1 85 ? -3.266 15.876 6.540 1.00 59.97 85 LEU A N 1
ATOM 669 C CA . LEU A 1 85 ? -2.240 15.136 7.287 1.00 59.97 85 LEU A CA 1
ATOM 670 C C . LEU A 1 85 ? -2.236 15.501 8.776 1.00 59.97 85 LEU A C 1
ATOM 672 O O . LEU A 1 85 ? -2.107 14.621 9.627 1.00 59.97 85 LEU A O 1
ATOM 676 N N . THR A 1 86 ? -2.430 16.780 9.107 1.00 58.16 86 THR A N 1
ATOM 677 C CA . THR A 1 86 ? -2.582 17.209 10.505 1.00 58.16 86 THR A CA 1
ATOM 678 C C . THR A 1 86 ? -3.819 16.606 11.163 1.00 58.16 86 THR A C 1
ATOM 680 O O . THR A 1 86 ? -3.729 16.179 12.309 1.00 58.16 86 THR A O 1
ATOM 683 N N . THR A 1 87 ? -4.944 16.494 10.451 1.00 57.44 87 THR A N 1
ATOM 684 C CA . THR A 1 87 ? -6.160 15.862 10.988 1.00 57.44 87 THR A CA 1
ATOM 685 C C . THR A 1 87 ? -5.982 14.359 11.215 1.00 57.44 87 THR A C 1
ATOM 687 O O . THR A 1 87 ? -6.419 13.859 12.248 1.00 57.44 87 THR A O 1
ATOM 690 N N . ILE A 1 88 ? -5.297 13.646 10.313 1.00 60.38 88 ILE A N 1
ATOM 691 C CA . ILE A 1 88 ? -4.995 12.213 10.491 1.00 60.38 88 ILE A CA 1
ATOM 692 C C . ILE A 1 88 ? -4.071 11.997 11.696 1.00 60.38 88 ILE A C 1
ATOM 694 O O . ILE A 1 88 ? -4.356 11.143 12.531 1.00 60.38 88 ILE A O 1
ATOM 698 N N . ASN A 1 89 ? -3.010 12.798 11.837 1.00 56.28 89 ASN A N 1
ATOM 699 C CA . ASN A 1 89 ? -2.128 12.709 13.004 1.00 56.28 89 ASN A CA 1
ATOM 700 C C . ASN A 1 89 ? -2.870 13.018 14.311 1.00 56.28 89 ASN A C 1
ATOM 702 O O . ASN A 1 89 ? -2.656 12.321 15.296 1.00 56.28 89 ASN A O 1
ATOM 706 N N . PHE A 1 90 ? -3.766 14.012 14.327 1.00 51.03 90 PHE A N 1
ATOM 707 C CA . PHE A 1 90 ? -4.594 14.306 15.501 1.00 51.03 90 PHE A CA 1
ATOM 708 C C . PHE A 1 90 ? -5.533 13.145 15.856 1.00 51.03 90 PHE A C 1
ATOM 710 O O . PHE A 1 90 ? -5.646 12.799 17.024 1.00 51.03 90 PHE A O 1
ATOM 717 N N . LEU A 1 91 ? -6.170 12.506 14.874 1.00 49.75 91 LEU A N 1
ATOM 718 C CA . LEU A 1 91 ? -7.031 11.346 15.128 1.00 49.75 91 LEU A CA 1
ATOM 719 C C . LEU A 1 91 ? -6.260 10.152 15.705 1.00 49.75 91 LEU A C 1
ATOM 721 O O . LEU A 1 91 ? -6.786 9.479 16.577 1.00 49.75 91 LEU A O 1
ATOM 725 N N . VAL A 1 92 ? -5.018 9.916 15.274 1.00 51.34 92 VAL A N 1
ATOM 726 C CA . VAL A 1 92 ? -4.194 8.807 15.792 1.00 51.34 92 VAL A CA 1
ATOM 727 C C . VAL A 1 92 ? -3.594 9.120 17.173 1.00 51.34 92 VAL A C 1
ATOM 729 O O . VAL A 1 92 ? -3.484 8.223 18.002 1.00 51.34 92 VAL A O 1
ATOM 732 N N . LEU A 1 93 ? -3.237 10.379 17.457 1.00 46.81 93 LEU A N 1
ATOM 733 C CA . LEU A 1 93 ? -2.654 10.797 18.745 1.00 46.81 93 LEU A CA 1
ATOM 734 C C . LEU A 1 93 ? -3.668 10.923 19.893 1.00 46.81 93 LEU A C 1
ATOM 736 O O . LEU A 1 93 ? -3.264 10.867 21.048 1.00 46.81 93 LEU A O 1
ATOM 740 N N . PHE A 1 94 ? -4.959 11.115 19.608 1.00 40.41 94 PHE A N 1
ATOM 741 C CA . PHE A 1 94 ? -5.997 11.234 20.644 1.00 40.41 94 PHE A CA 1
ATOM 742 C C . PHE A 1 94 ? -6.653 9.897 21.030 1.00 40.41 94 PHE A C 1
ATOM 744 O O . PHE A 1 94 ? -7.545 9.883 21.877 1.00 40.41 94 PHE A O 1
ATOM 751 N N . SER A 1 95 ? -6.215 8.784 20.438 1.00 43.03 95 SER A N 1
ATOM 752 C CA . SER A 1 95 ? -6.732 7.436 20.715 1.00 43.03 95 SER A CA 1
ATOM 753 C C . SER A 1 95 ? -5.785 6.559 21.550 1.00 43.03 95 SER A C 1
ATOM 755 O O . SER A 1 95 ? -6.056 5.372 21.708 1.00 43.03 95 SER A O 1
ATOM 757 N N . THR A 1 96 ? -4.692 7.121 22.079 1.00 44.53 96 THR A N 1
ATOM 758 C CA . THR A 1 96 ? -3.777 6.464 23.038 1.00 44.53 96 THR A CA 1
ATOM 759 C C . THR A 1 96 ? -3.922 7.021 24.441 1.00 44.53 96 THR A C 1
ATOM 761 O O . THR A 1 96 ? -4.000 8.267 24.547 1.00 44.53 96 THR A O 1
#

Sequence (96 aa):
MDETYDVIVLGTGLKECILSGLLSVDGLKVLHMDRNDYYGGESTSLNLVQLWKHFKGNDKPPEQLVPSREYNDDMIPKACLTFFLTTINFLVLFST

Radius of gyration: 17.58 Å; Cα contacts (8 Å, |Δi|>4): 108; chains: 1; bounding box: 34×39×46 Å

Foldseek 3Di:
DPPDFPEEQEAQAPVSVVVQVLCVLVVGGYHYDYPDPAHHVQFFFAFPQRVCCVPVNPDDDDPVDDPRVVGGHTNDDDDDDPVVVVVSVVSSVVSD

Solvent-accessible surface area (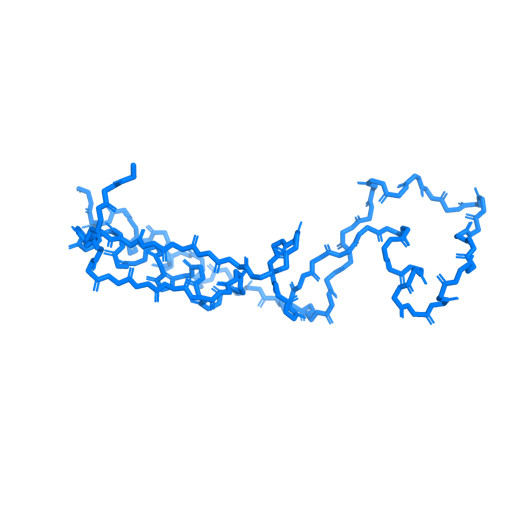backbone atoms only — not comparable to full-atom values): 5930 Å² total; per-residue (Å²): 128,81,94,75,64,80,42,78,44,81,41,46,25,73,66,47,47,52,51,52,50,53,43,43,66,73,69,44,50,66,45,77,47,56,93,56,102,59,70,20,58,84,54,21,61,32,31,47,64,54,44,29,40,72,79,55,48,91,53,77,76,66,86,88,54,75,65,43,87,80,40,72,48,49,69,58,80,73,89,81,58,70,73,57,54,53,52,53,52,52,60,62,64,73,66,111

Secondary structure (DSSP, 8-state):
--S--SEEEE--SHHHHHHHHHHHHTT--EEEE-SSSSTTGGGPEEPHHHHHHHHHTTPPPPTTSPPGGG--EESS--PPPHHHHHHHHHHHHTT-

Mean predicted aligned error: 8.71 Å

Organism: Hibiscus syriacus (NCBI:txid106335)

pLDDT: mean 81.64, std 13.26, range [40.41, 93.88]

InterPro domains:
  IPR018203 GDP dissociation inhibitor [PF00996] (1-81)
  IPR018203 GDP dissociation inhibitor [PR00891] (6-24)
  IPR018203 GDP dissociation inhibitor [PR00891] (24-41)
  IPR018203 GDP dissociation inhibitor [PR00891] (69-86)
  IPR018203 GDP dissociation inhibitor [PTHR11787] (1-80)
  IPR036188 FAD/NAD(P)-binding domain superfamily [G3DSA:3.50.50.60] (1-85)
  IPR036188 FAD/NAD(P)-binding domain superfamily [SSF51905] (1-61)

Nearest PDB structures (foldseek):
  6c87-assembly1_A  TM=8.967E-01  e=1.409E-09  Naegleria fowleri
  1d5t-assembly1_A  TM=8.823E-01  e=7.737E-09  Bos taurus
  3p1w-assembly1_A  TM=9.350E-01  e=8.993E-08  Plasmodium falciparum 3D7
  1vg9-assembly4_G  TM=7.772E-01  e=2.155E-03  Rattus norvegicus
  9enn-assembly1_A  TM=7.941E-01  e=1.934E-01  Hebeloma cylindrosporum